Protein AF-A0A0D6LG79-F1 (afdb_monomer_lite)

InterPro domains:
  IPR011059 Metal-dependent hydrolase, composite domain superfamily [G3DSA:2.30.40.10] (24-73)
  IPR011059 Metal-dependent hydrolase, composite domain superfamily [SSF51338] (19-79)

Foldseek 3Di:
DAEDEPPDPCVVDDQAQFWEKEALEFEQDPNDTDHDMWIDHRNDTDDPVCCCPVVVDDGPYYYYHVNYYDDPDDDDDPPPDDPDDDDDDDDDDDDDDDDDDDDDPDPVVVVVVVVVVDDDDD

Organism: NCBI:txid53326

Radius of gyration: 26.5 Å; chains: 1; bounding box: 76×42×33 Å

Secondary structure (DSSP, 8-state):
-EEEETT-GGGGS--TT-EEEEEEEEEEETTEEEEEEEEEETTEEE-HHHIIIII----SEEEE-TTPEE-PPP---------------SS---------SS----HHHHHHHHHHS-----

pLDDT: mean 76.56, std 24.3, range [32.34, 98.06]

Sequence (122 aa):
MERVRFNAGQLQNDLTGKLIQFVNAKVLRDGKITWDHLWVRDGKIIDGAAVFYDEKREADIQIDCEGHILSPGFIDIQINGEFRGFRMGVEDSVWTFPLYPHRIQNINEEWRLYRRNFSATV

Structure (mmCIF, N/CA/C/O backbone):
data_AF-A0A0D6LG79-F1
#
_entry.id   AF-A0A0D6LG79-F1
#
loop_
_atom_site.group_PDB
_atom_site.id
_atom_site.type_symbol
_atom_site.label_atom_id
_atom_site.label_alt_id
_atom_site.label_comp_id
_atom_site.label_asym_id
_atom_site.label_entity_id
_atom_site.label_seq_id
_atom_site.pdbx_PDB_ins_code
_atom_site.Cartn_x
_atom_site.Cartn_y
_atom_site.Cartn_z
_atom_site.occupancy
_atom_site.B_iso_or_equiv
_atom_site.auth_seq_id
_atom_site.auth_comp_id
_atom_site.auth_asym_id
_atom_site.auth_atom_id
_atom_site.pdbx_PDB_model_num
ATOM 1 N N . MET A 1 1 ? -11.764 8.937 7.894 1.00 83.44 1 MET A N 1
ATOM 2 C CA . MET A 1 1 ? -10.673 8.745 6.925 1.00 83.44 1 MET A CA 1
ATOM 3 C C . MET A 1 1 ? -9.785 9.983 6.903 1.00 83.44 1 MET A C 1
ATOM 5 O O . MET A 1 1 ? -10.250 11.051 6.521 1.00 83.44 1 MET A O 1
ATOM 9 N N . GLU A 1 2 ? -8.535 9.862 7.341 1.00 94.00 2 GLU A N 1
ATOM 10 C CA . GLU A 1 2 ? -7.494 10.884 7.159 1.00 94.00 2 GLU A CA 1
ATOM 11 C C . GLU A 1 2 ? -6.777 10.636 5.824 1.00 94.00 2 GLU A C 1
ATOM 13 O O . GLU A 1 2 ? -6.470 9.488 5.515 1.00 94.00 2 GLU A O 1
ATOM 18 N N . ARG A 1 3 ? -6.502 11.673 5.020 1.00 96.38 3 ARG A N 1
ATOM 19 C CA . ARG A 1 3 ? -5.708 11.538 3.787 1.00 96.38 3 ARG A CA 1
ATOM 20 C C . ARG A 1 3 ? -4.392 12.290 3.916 1.00 96.38 3 ARG A C 1
ATOM 22 O O . ARG A 1 3 ? -4.392 13.484 4.200 1.00 96.38 3 ARG A O 1
ATOM 29 N N . VAL A 1 4 ? -3.286 11.599 3.664 1.00 97.50 4 VAL A N 1
ATOM 30 C CA . VAL A 1 4 ? -1.925 12.130 3.816 1.00 97.50 4 VAL A CA 1
ATOM 31 C C . VAL A 1 4 ? -1.060 11.789 2.607 1.00 97.50 4 VAL A C 1
ATOM 33 O O . VAL A 1 4 ? -1.354 10.856 1.861 1.00 97.50 4 VAL A O 1
ATOM 36 N N . ARG A 1 5 ? 0.026 12.541 2.403 1.00 97.62 5 ARG A N 1
ATOM 37 C CA . ARG A 1 5 ? 1.057 12.192 1.413 1.00 97.62 5 ARG A CA 1
ATOM 38 C C . ARG A 1 5 ? 1.917 11.032 1.910 1.00 97.62 5 ARG A C 1
ATOM 40 O O . ARG A 1 5 ? 2.092 10.864 3.114 1.00 97.62 5 ARG A O 1
ATOM 47 N N . PHE A 1 6 ? 2.522 10.287 0.986 1.00 94.56 6 PHE A N 1
ATOM 48 C CA . PHE A 1 6 ? 3.405 9.156 1.303 1.00 94.56 6 PHE A CA 1
ATOM 49 C C . PHE A 1 6 ? 4.608 9.497 2.201 1.00 94.56 6 PHE A C 1
ATOM 51 O O . PHE A 1 6 ? 5.144 8.613 2.859 1.00 94.56 6 PHE A O 1
ATOM 58 N N . ASN A 1 7 ? 5.040 10.760 2.235 1.00 94.50 7 ASN A N 1
ATOM 59 C CA . ASN A 1 7 ? 6.164 11.243 3.042 1.00 94.50 7 ASN A CA 1
ATOM 60 C C . ASN A 1 7 ? 5.728 12.055 4.276 1.00 94.50 7 ASN A C 1
ATOM 62 O O . ASN A 1 7 ? 6.538 12.777 4.859 1.00 94.50 7 ASN A O 1
ATOM 66 N N . ALA A 1 8 ? 4.453 11.976 4.662 1.00 95.31 8 ALA A N 1
ATOM 67 C CA . ALA A 1 8 ? 3.926 12.680 5.822 1.00 95.31 8 ALA A CA 1
ATOM 68 C C . ALA A 1 8 ? 4.502 12.117 7.135 1.00 95.31 8 ALA A C 1
ATOM 70 O O . ALA A 1 8 ? 4.554 10.903 7.333 1.00 95.31 8 ALA A O 1
ATOM 71 N N . GLY A 1 9 ? 4.889 12.998 8.065 1.00 93.44 9 GLY A N 1
ATOM 72 C CA . GLY A 1 9 ? 5.460 12.602 9.360 1.00 93.44 9 GLY A CA 1
ATOM 73 C C . GLY A 1 9 ? 4.498 11.794 10.239 1.00 93.44 9 GLY A C 1
ATOM 74 O O . GLY A 1 9 ? 4.937 10.977 11.040 1.00 93.44 9 GLY A O 1
ATOM 75 N N . GLN A 1 10 ? 3.186 11.948 10.035 1.00 89.50 10 GLN A N 1
ATOM 76 C CA . GLN A 1 10 ? 2.133 11.195 10.724 1.00 89.50 10 GLN A CA 1
ATOM 77 C C . GLN A 1 10 ? 2.256 9.677 10.536 1.00 89.50 10 GLN A C 1
ATOM 79 O O . GLN A 1 10 ? 1.814 8.919 11.395 1.00 89.50 10 GLN A O 1
ATOM 84 N N . LEU A 1 11 ? 2.881 9.230 9.442 1.00 89.88 11 LEU A N 1
ATOM 85 C CA . LEU A 1 11 ? 3.103 7.812 9.155 1.00 89.88 11 LEU A CA 1
ATOM 86 C C . LEU A 1 11 ? 4.186 7.175 10.043 1.00 89.88 11 LEU A C 1
ATOM 88 O O . LEU A 1 11 ? 4.353 5.962 10.004 1.00 89.88 11 LEU A O 1
ATOM 92 N N . GLN A 1 12 ? 4.908 7.970 10.842 1.00 91.38 12 GLN A N 1
ATOM 93 C CA . GLN A 1 12 ? 5.861 7.477 11.845 1.00 91.38 12 GLN A CA 1
ATOM 94 C C . GLN A 1 12 ? 5.208 7.164 13.202 1.00 91.38 12 GLN A C 1
ATOM 96 O O . GLN A 1 12 ? 5.870 6.619 14.083 1.00 91.38 12 GLN A O 1
ATOM 101 N N . ASN A 1 13 ? 3.932 7.518 13.389 1.00 92.50 13 ASN A N 1
ATOM 102 C CA . ASN A 1 13 ? 3.192 7.227 14.616 1.00 92.50 13 ASN A CA 1
ATOM 103 C C . ASN A 1 13 ? 2.827 5.735 14.713 1.00 92.50 13 ASN A C 1
ATOM 105 O O . ASN A 1 13 ? 2.968 4.984 13.752 1.00 92.50 13 ASN A O 1
ATOM 109 N N . ASP A 1 14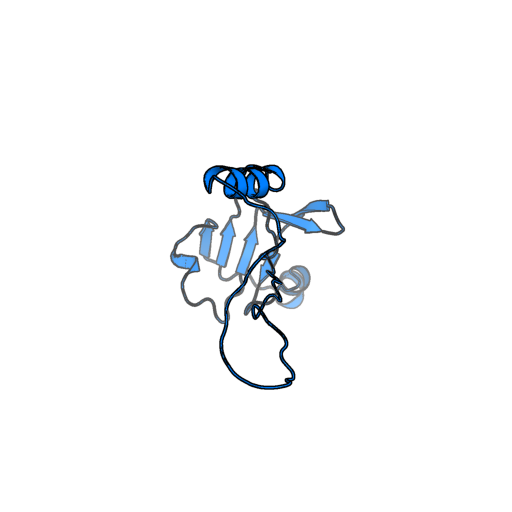 ? 2.308 5.305 15.866 1.00 93.81 14 ASP A N 1
ATOM 110 C CA . ASP A 1 14 ? 1.755 3.955 16.008 1.00 93.81 14 ASP A CA 1
ATOM 111 C C . ASP A 1 14 ? 0.508 3.775 15.122 1.00 93.81 14 ASP A C 1
ATOM 113 O O . ASP A 1 14 ? -0.488 4.492 15.256 1.00 93.81 14 ASP A O 1
ATOM 117 N N . LEU A 1 15 ? 0.583 2.809 14.204 1.00 93.75 15 LEU A N 1
ATOM 118 C CA . LEU A 1 15 ? -0.469 2.470 13.242 1.00 93.75 15 LEU A CA 1
ATOM 119 C C . LEU A 1 15 ? -1.178 1.150 13.586 1.00 93.75 15 LEU A C 1
ATOM 121 O O . LEU A 1 15 ? -1.931 0.623 12.764 1.00 93.75 15 LEU A O 1
ATOM 125 N N . THR A 1 16 ? -0.948 0.597 14.778 1.00 95.25 16 THR A N 1
ATOM 126 C CA . THR A 1 16 ? -1.570 -0.659 15.219 1.00 95.25 16 THR A CA 1
ATOM 127 C C . THR A 1 16 ? -3.100 -0.571 15.155 1.00 95.25 16 THR A C 1
ATOM 129 O O . THR A 1 16 ? -3.710 0.410 15.586 1.00 95.25 16 THR A O 1
ATOM 132 N N . GLY A 1 17 ? -3.743 -1.589 14.576 1.00 95.12 17 GLY A N 1
ATOM 133 C CA . GLY A 1 17 ? -5.194 -1.666 14.390 1.00 95.12 17 GLY A CA 1
ATOM 134 C C . GLY A 1 17 ? -5.759 -0.768 13.283 1.00 95.12 17 GLY A C 1
ATOM 135 O O . GLY A 1 17 ? -6.971 -0.798 13.038 1.00 95.12 17 GLY A O 1
ATOM 136 N N . LYS A 1 18 ? -4.922 0.026 12.599 1.00 96.31 18 LYS A N 1
ATOM 137 C CA . LYS A 1 18 ? -5.363 0.906 11.512 1.00 96.31 18 LYS A CA 1
ATOM 138 C C . LYS A 1 18 ? -5.491 0.147 10.196 1.00 96.31 18 LYS A C 1
ATOM 140 O O . LYS A 1 18 ? -4.614 -0.617 9.795 1.00 96.31 18 LYS A O 1
ATOM 145 N N . LEU A 1 19 ? -6.590 0.405 9.498 1.00 97.75 19 LEU A N 1
ATOM 146 C CA . LEU A 1 19 ? -6.793 0.045 8.105 1.00 97.75 19 LEU A CA 1
ATOM 147 C C . LEU A 1 19 ? -6.239 1.161 7.219 1.00 97.75 19 LEU A C 1
ATOM 149 O O . LEU A 1 19 ? -6.762 2.277 7.209 1.00 97.75 19 LEU A O 1
ATOM 153 N N . ILE A 1 20 ? -5.193 0.840 6.470 1.00 97.69 20 ILE A N 1
ATOM 154 C CA . ILE A 1 20 ? -4.461 1.782 5.630 1.00 97.69 20 ILE A CA 1
ATOM 155 C C . ILE A 1 20 ? -4.713 1.435 4.168 1.00 97.69 20 ILE A C 1
ATOM 157 O O . ILE A 1 20 ? -4.616 0.272 3.773 1.00 97.69 20 ILE A O 1
ATOM 161 N N . GLN A 1 21 ? -4.997 2.449 3.358 1.00 97.88 21 GLN A N 1
ATOM 162 C CA . GLN A 1 21 ? -5.147 2.312 1.915 1.00 97.88 21 GLN A CA 1
ATOM 163 C C . GLN A 1 21 ? -4.127 3.188 1.192 1.00 97.88 21 GLN A C 1
ATOM 165 O O . GLN A 1 21 ? -4.121 4.405 1.349 1.00 97.88 21 GLN A O 1
ATOM 170 N N . PHE A 1 22 ? -3.306 2.581 0.347 1.00 97.94 22 PHE A N 1
ATOM 171 C CA . PHE A 1 22 ? -2.431 3.289 -0.578 1.00 97.94 22 PHE A CA 1
ATOM 172 C C . PHE A 1 22 ? -3.179 3.536 -1.888 1.00 97.94 22 PHE A C 1
ATOM 174 O O . PHE A 1 22 ? -3.671 2.592 -2.512 1.00 97.94 22 PHE A O 1
ATOM 181 N N . VAL A 1 23 ? -3.268 4.799 -2.303 1.00 97.88 23 VAL A N 1
ATOM 182 C CA . VAL A 1 23 ? -3.980 5.231 -3.514 1.00 97.88 23 VAL A CA 1
ATOM 183 C C . VAL A 1 23 ? -3.061 5.983 -4.462 1.00 97.88 23 VAL A C 1
ATOM 185 O O . VAL A 1 23 ? -1.983 6.427 -4.075 1.00 97.88 23 VAL A O 1
ATOM 188 N N . ASN A 1 24 ? -3.490 6.124 -5.720 1.00 97.75 24 ASN A N 1
ATOM 189 C CA . ASN A 1 24 ? -2.677 6.706 -6.792 1.00 97.75 24 ASN A CA 1
ATOM 190 C C . ASN A 1 24 ? -1.296 6.039 -6.895 1.00 97.75 24 ASN A C 1
ATOM 192 O O . ASN A 1 24 ? -0.288 6.707 -7.108 1.00 97.75 24 ASN A O 1
ATOM 196 N N . ALA A 1 25 ? -1.244 4.722 -6.713 1.00 97.12 25 ALA A N 1
ATOM 197 C CA . ALA A 1 25 ? -0.017 3.949 -6.756 1.00 97.12 25 ALA A CA 1
ATOM 198 C C . ALA A 1 25 ? 0.067 3.126 -8.042 1.00 97.12 25 ALA A C 1
ATOM 200 O O . ALA A 1 25 ? -0.942 2.765 -8.655 1.00 97.12 25 ALA A O 1
ATOM 201 N N . LYS A 1 26 ? 1.297 2.788 -8.419 1.00 97.56 26 LYS A N 1
ATOM 202 C CA . LYS A 1 26 ? 1.583 1.745 -9.399 1.00 97.56 26 LYS A CA 1
ATOM 203 C C . LYS A 1 26 ? 2.139 0.527 -8.667 1.00 97.56 26 LYS A C 1
ATOM 205 O O . LYS A 1 26 ? 3.099 0.656 -7.914 1.00 97.56 26 LYS A O 1
ATOM 210 N N . VAL A 1 27 ? 1.556 -0.645 -8.877 1.00 95.62 27 VAL A N 1
ATOM 211 C CA . VAL A 1 27 ? 1.916 -1.886 -8.174 1.00 95.62 27 VAL A CA 1
ATOM 212 C C . VAL A 1 27 ? 2.352 -2.936 -9.191 1.00 95.62 27 VAL A C 1
ATOM 214 O O . VAL A 1 27 ? 1.859 -2.958 -10.318 1.00 95.62 27 VAL A O 1
ATOM 217 N N . LEU A 1 28 ? 3.294 -3.798 -8.807 1.00 93.69 28 LEU A N 1
ATOM 218 C CA . LEU A 1 28 ? 3.681 -4.955 -9.609 1.00 93.69 28 LEU A CA 1
ATOM 219 C C . LEU A 1 28 ? 2.654 -6.085 -9.425 1.00 93.69 28 LEU A C 1
ATOM 221 O O . LEU A 1 28 ? 2.554 -6.668 -8.346 1.00 93.69 28 LEU A O 1
ATOM 225 N N . ARG A 1 29 ? 1.914 -6.409 -10.485 1.00 90.44 29 ARG A N 1
ATOM 226 C CA . ARG A 1 29 ? 0.941 -7.508 -10.552 1.00 90.44 29 ARG A CA 1
ATOM 227 C C . ARG A 1 29 ? 1.251 -8.361 -11.772 1.00 90.44 29 ARG A C 1
ATOM 229 O O . ARG A 1 29 ? 1.421 -7.819 -12.860 1.00 90.44 29 ARG A O 1
ATOM 236 N N . ASP A 1 30 ? 1.375 -9.674 -11.594 1.00 92.88 30 ASP A N 1
ATOM 237 C CA . ASP A 1 30 ? 1.592 -10.629 -12.694 1.00 92.88 30 ASP A CA 1
ATOM 238 C C . ASP A 1 30 ? 2.720 -10.214 -13.663 1.00 92.88 30 ASP A C 1
ATOM 240 O O . ASP A 1 30 ? 2.605 -10.298 -14.887 1.00 92.88 30 ASP A O 1
ATOM 244 N N . GLY A 1 31 ? 3.819 -9.696 -13.102 1.00 94.38 31 GLY A N 1
ATOM 245 C CA . GLY A 1 31 ? 4.987 -9.240 -13.862 1.00 94.38 31 GLY A CA 1
ATOM 246 C C . GLY A 1 31 ? 4.818 -7.899 -14.588 1.00 94.38 31 GLY A C 1
ATOM 247 O O . GLY A 1 31 ? 5.678 -7.537 -15.389 1.00 94.38 31 GLY A O 1
ATOM 248 N N . LYS A 1 32 ? 3.744 -7.145 -14.330 1.00 96.50 32 LYS A N 1
ATOM 249 C CA . LYS A 1 32 ? 3.468 -5.843 -14.953 1.00 96.50 32 LYS A CA 1
ATOM 250 C C . LYS A 1 32 ? 3.214 -4.764 -13.911 1.00 96.50 32 LYS A C 1
ATOM 252 O O . LYS A 1 32 ? 2.638 -5.014 -12.860 1.00 96.50 32 LYS A O 1
ATOM 257 N N . ILE A 1 33 ? 3.633 -3.544 -14.228 1.00 97.06 33 ILE A N 1
ATOM 258 C CA . ILE A 1 33 ? 3.335 -2.365 -13.415 1.00 97.06 33 ILE A CA 1
ATOM 259 C C . ILE A 1 33 ? 1.960 -1.844 -13.831 1.00 97.06 33 ILE A C 1
ATOM 261 O O . ILE A 1 33 ? 1.776 -1.426 -14.975 1.00 97.06 33 ILE A O 1
ATOM 265 N N . THR A 1 34 ? 1.006 -1.856 -12.907 1.00 96.88 34 THR A N 1
ATOM 266 C CA . THR A 1 34 ? -0.378 -1.429 -13.146 1.00 96.88 34 THR A CA 1
ATOM 267 C C . THR A 1 34 ? -0.807 -0.387 -12.125 1.00 96.88 34 THR A C 1
ATOM 269 O O . THR A 1 34 ? -0.341 -0.399 -10.988 1.00 96.88 34 THR A O 1
ATOM 272 N N . TRP A 1 35 ? -1.706 0.516 -12.516 1.00 97.56 35 TRP A N 1
ATOM 273 C CA . TRP A 1 35 ? -2.395 1.377 -11.555 1.00 97.56 35 TRP A CA 1
ATOM 274 C C . TRP A 1 35 ? -3.283 0.515 -10.667 1.00 97.56 35 TRP A C 1
ATOM 276 O O . TRP A 1 35 ? -4.125 -0.218 -11.180 1.00 97.56 35 TRP A O 1
ATOM 286 N N . ASP A 1 36 ? -3.061 0.577 -9.359 1.00 95.00 36 ASP A N 1
ATOM 287 C CA . ASP A 1 36 ? -3.805 -0.220 -8.388 1.00 95.00 36 ASP A CA 1
ATOM 288 C C . ASP A 1 36 ? -3.793 0.468 -7.014 1.00 95.00 36 ASP A C 1
ATOM 290 O O . ASP A 1 36 ? -3.071 1.444 -6.771 1.00 95.00 36 ASP A O 1
ATOM 294 N N . HIS A 1 37 ? -4.622 -0.033 -6.109 1.00 94.69 37 HIS A N 1
ATOM 295 C CA . HIS A 1 37 ? -4.634 0.341 -4.704 1.00 94.69 37 HIS A CA 1
ATOM 296 C C . HIS A 1 37 ? -4.186 -0.843 -3.859 1.00 94.69 37 HIS A C 1
ATOM 298 O O . HIS A 1 37 ? -4.412 -2.002 -4.200 1.00 94.69 37 HIS A O 1
ATOM 304 N N . LEU A 1 38 ? -3.550 -0.550 -2.731 1.00 96.12 38 LEU A N 1
ATOM 305 C CA . LEU A 1 38 ? -3.060 -1.583 -1.830 1.00 96.12 38 LEU A CA 1
ATOM 306 C C . LEU A 1 38 ? -3.591 -1.330 -0.427 1.00 96.12 38 LEU A C 1
ATOM 308 O O . LEU A 1 38 ? -3.549 -0.206 0.068 1.00 96.12 38 LEU A O 1
ATOM 312 N N . TRP A 1 39 ? -4.112 -2.378 0.199 1.00 97.19 39 TRP A N 1
ATOM 313 C CA . TRP A 1 39 ? -4.711 -2.311 1.524 1.00 97.19 39 TRP A CA 1
ATOM 314 C C . TRP A 1 39 ? -3.823 -3.034 2.523 1.00 97.19 39 TRP A C 1
ATOM 316 O O . TRP A 1 39 ? -3.370 -4.149 2.262 1.00 97.19 39 TRP A O 1
ATOM 326 N N . VAL A 1 40 ? -3.574 -2.396 3.664 1.00 96.94 40 VAL A N 1
ATOM 327 C CA . VAL A 1 40 ? -2.752 -2.941 4.746 1.00 96.94 40 VAL A CA 1
ATOM 328 C C . VAL A 1 40 ? -3.495 -2.823 6.066 1.00 96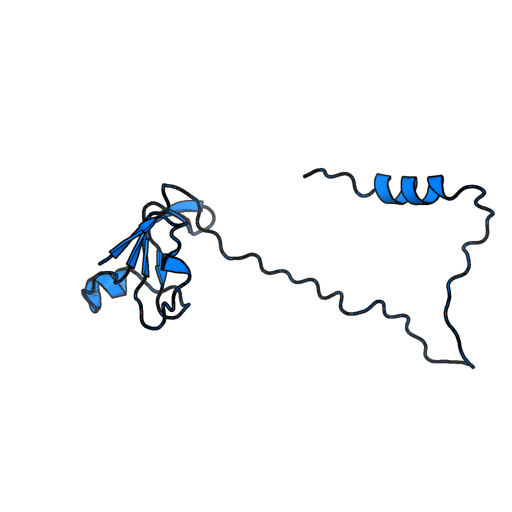.94 40 VAL A C 1
ATOM 330 O O . VAL A 1 40 ? -4.118 -1.802 6.356 1.00 96.94 40 VAL A O 1
ATOM 333 N N . ARG A 1 41 ? -3.400 -3.868 6.882 1.00 96.00 41 ARG A N 1
ATOM 334 C CA . ARG A 1 41 ? -3.847 -3.872 8.275 1.00 96.00 41 ARG A CA 1
ATOM 335 C C . ARG A 1 41 ? -2.865 -4.697 9.094 1.00 96.00 41 ARG A C 1
ATOM 337 O O . ARG A 1 41 ? -2.510 -5.799 8.682 1.00 96.00 41 ARG A O 1
ATOM 344 N N . ASP A 1 42 ? -2.397 -4.149 10.213 1.00 94.69 42 ASP A N 1
ATOM 345 C CA . ASP A 1 42 ? -1.477 -4.825 11.145 1.00 94.69 42 ASP A CA 1
ATOM 346 C C . ASP A 1 42 ? -0.251 -5.456 10.455 1.00 94.69 42 ASP A C 1
ATOM 348 O O . ASP A 1 42 ? 0.100 -6.617 10.673 1.00 94.69 42 ASP A O 1
ATOM 352 N N . GLY A 1 43 ? 0.373 -4.695 9.548 1.00 92.38 43 GLY A N 1
ATOM 353 C CA . GLY A 1 43 ? 1.560 -5.123 8.800 1.00 92.38 43 GLY A CA 1
ATOM 354 C C . GLY A 1 43 ? 1.304 -6.169 7.709 1.00 92.38 43 GLY A C 1
ATOM 355 O O . GLY A 1 43 ? 2.253 -6.626 7.075 1.00 92.38 43 GLY A O 1
ATOM 356 N N . LYS A 1 44 ? 0.046 -6.548 7.456 1.00 95.62 44 LYS A N 1
ATOM 357 C CA . LYS A 1 44 ? -0.333 -7.512 6.416 1.00 95.62 44 LYS A CA 1
ATOM 358 C C . LYS A 1 44 ? -1.034 -6.817 5.263 1.00 95.62 44 LYS A C 1
ATOM 360 O O . LYS A 1 44 ? -1.934 -6.009 5.478 1.00 95.62 44 LYS A O 1
ATOM 365 N N . ILE A 1 45 ? -0.652 -7.180 4.043 1.00 95.62 45 ILE A N 1
ATOM 366 C CA . ILE A 1 45 ? -1.405 -6.822 2.840 1.00 95.62 45 ILE A CA 1
ATOM 367 C C . ILE A 1 45 ? -2.687 -7.659 2.838 1.00 95.62 45 ILE A C 1
ATOM 369 O O . ILE A 1 45 ? -2.621 -8.880 2.988 1.00 95.62 45 ILE A O 1
ATOM 373 N N . ILE A 1 46 ? -3.837 -7.008 2.692 1.00 96.50 46 ILE A N 1
ATOM 374 C CA . ILE A 1 46 ? -5.155 -7.653 2.689 1.00 96.50 46 ILE A CA 1
ATOM 375 C C . ILE A 1 46 ? -5.882 -7.409 1.365 1.00 96.50 46 ILE A C 1
ATOM 377 O O . ILE A 1 46 ? -5.518 -6.518 0.594 1.00 96.50 46 ILE A O 1
ATOM 381 N N . ASP A 1 47 ? -6.916 -8.206 1.102 1.00 95.12 47 ASP A N 1
ATOM 382 C CA . ASP A 1 47 ? -7.755 -8.040 -0.081 1.00 95.12 47 ASP A CA 1
ATOM 383 C C . ASP A 1 47 ? -8.679 -6.821 0.065 1.00 95.12 47 ASP A C 1
ATOM 385 O O . ASP A 1 47 ? -9.537 -6.764 0.947 1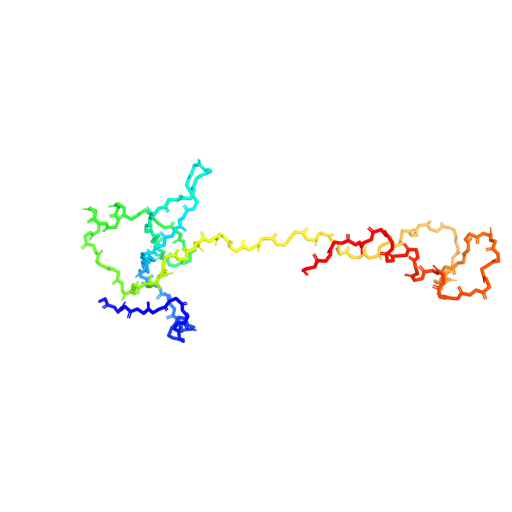.00 95.12 47 ASP A O 1
ATOM 389 N N . GLY A 1 48 ? -8.514 -5.847 -0.830 1.00 93.31 48 GLY A N 1
ATOM 390 C CA . GLY A 1 48 ? -9.357 -4.657 -0.878 1.00 93.31 48 GLY A CA 1
ATOM 391 C C . GLY A 1 48 ? -10.807 -4.947 -1.265 1.00 93.31 48 GLY A C 1
ATOM 392 O O . GLY A 1 48 ? -11.699 -4.217 -0.835 1.00 93.31 48 GLY A O 1
ATOM 393 N N . ALA A 1 49 ? -11.062 -6.007 -2.040 1.00 93.25 49 ALA A N 1
ATOM 394 C CA . ALA A 1 49 ? -12.421 -6.401 -2.394 1.00 93.25 49 ALA A CA 1
ATOM 395 C C . ALA A 1 49 ? -1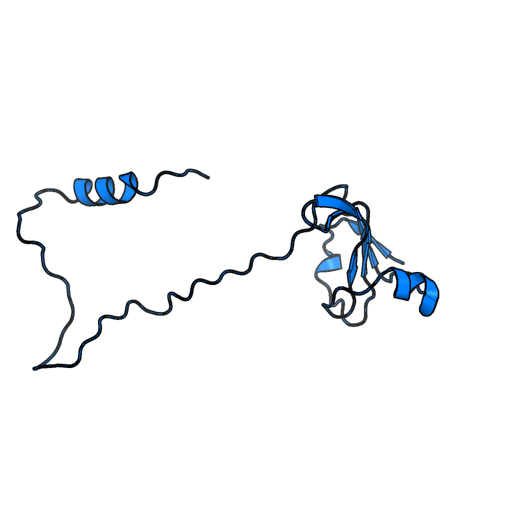3.186 -6.870 -1.150 1.00 93.25 49 ALA A C 1
ATOM 397 O O . ALA A 1 49 ? -14.293 -6.393 -0.912 1.00 93.25 49 ALA A O 1
ATOM 398 N N . ALA A 1 50 ? -12.573 -7.708 -0.310 1.00 94.19 50 ALA A N 1
ATOM 399 C CA . ALA A 1 50 ? -13.163 -8.135 0.960 1.00 94.19 50 ALA A CA 1
ATOM 400 C C . ALA A 1 50 ? -13.445 -6.942 1.895 1.00 94.19 50 ALA A C 1
ATOM 402 O O . ALA A 1 50 ? -14.523 -6.839 2.480 1.00 94.19 50 ALA A O 1
ATOM 403 N N . VAL A 1 51 ? -12.524 -5.974 1.978 1.00 94.44 51 VAL A N 1
ATOM 404 C CA . VAL A 1 51 ? -12.743 -4.742 2.762 1.00 94.44 51 VAL A CA 1
ATOM 405 C C . VAL A 1 51 ? -13.968 -3.964 2.265 1.00 94.44 51 VAL A C 1
ATOM 407 O O . VAL A 1 51 ? -14.770 -3.481 3.066 1.00 94.44 51 VAL A O 1
ATOM 410 N N . PHE A 1 52 ? -14.128 -3.841 0.948 1.00 92.62 52 PHE A N 1
ATOM 411 C CA . PHE A 1 52 ? -15.213 -3.063 0.361 1.00 92.62 52 PHE A CA 1
ATOM 412 C C . PHE A 1 52 ? -16.566 -3.788 0.405 1.00 92.62 52 PHE A C 1
ATOM 414 O O . PHE A 1 52 ? -17.566 -3.198 0.813 1.00 92.62 52 PHE A O 1
ATOM 421 N N . TYR A 1 53 ? -16.615 -5.053 -0.015 1.00 93.56 53 TYR A N 1
ATOM 422 C CA . TYR A 1 53 ? -17.866 -5.796 -0.176 1.00 93.56 53 TYR A CA 1
ATOM 423 C C . TYR A 1 53 ? -18.338 -6.462 1.117 1.00 93.56 53 TYR A C 1
ATOM 425 O O . TYR A 1 53 ? -19.533 -6.393 1.425 1.00 93.56 53 TYR A O 1
ATOM 433 N N . ASP A 1 54 ? -17.417 -7.056 1.878 1.00 95.69 54 ASP A N 1
ATOM 434 C CA . ASP A 1 54 ? -17.758 -7.840 3.066 1.00 95.69 54 ASP A CA 1
ATOM 435 C C . ASP A 1 54 ? -17.783 -6.946 4.308 1.00 95.69 54 ASP A C 1
ATOM 437 O O . ASP A 1 54 ? -18.801 -6.865 4.997 1.00 95.69 54 ASP A O 1
ATOM 441 N N . GLU A 1 55 ? -16.686 -6.228 4.573 1.00 94.94 55 GLU A N 1
ATOM 442 C CA . GLU A 1 55 ? -16.580 -5.368 5.759 1.00 94.94 55 GLU A CA 1
ATOM 443 C C . GLU A 1 55 ? -17.326 -4.035 5.600 1.00 94.94 55 GLU A C 1
ATOM 445 O O . GLU A 1 55 ? -17.737 -3.444 6.600 1.00 94.94 55 GLU A O 1
ATOM 450 N N . LYS A 1 56 ? -17.495 -3.549 4.359 1.00 94.44 56 LYS A N 1
ATOM 451 C CA . LYS A 1 56 ? -18.093 -2.239 4.030 1.00 94.44 56 LYS A CA 1
ATOM 452 C C . LYS A 1 56 ? -17.469 -1.097 4.832 1.00 94.44 56 LYS A C 1
ATOM 454 O O . LYS A 1 56 ? -18.159 -0.210 5.337 1.00 94.44 56 LYS A O 1
ATOM 459 N N . ARG A 1 57 ? -16.145 -1.148 4.972 1.00 92.75 57 ARG A N 1
ATOM 460 C CA . ARG A 1 57 ? -15.369 -0.253 5.828 1.00 92.75 57 ARG A CA 1
ATOM 461 C C . ARG A 1 57 ? -14.491 0.675 4.994 1.00 92.75 57 ARG A C 1
ATOM 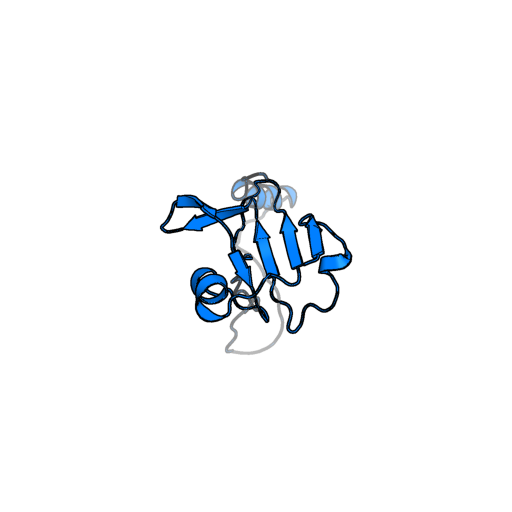463 O O . ARG A 1 57 ? -13.827 0.250 4.054 1.00 92.75 57 ARG A O 1
ATOM 470 N N . GLU A 1 58 ? -14.439 1.941 5.392 1.00 94.38 58 GLU A N 1
ATOM 471 C CA . GLU A 1 58 ? -13.484 2.909 4.853 1.00 94.38 58 GLU A CA 1
ATOM 472 C C . GLU A 1 58 ? -12.121 2.806 5.545 1.00 94.38 58 GLU A C 1
ATOM 474 O O . GLU A 1 58 ? -12.019 2.418 6.712 1.00 94.38 58 GLU A O 1
ATOM 479 N N . ALA A 1 59 ? -11.064 3.203 4.838 1.00 96.88 59 ALA A N 1
ATOM 480 C CA . ALA A 1 59 ? -9.738 3.299 5.426 1.00 96.88 59 ALA A CA 1
ATOM 481 C C . ALA A 1 59 ? -9.709 4.320 6.575 1.00 96.88 59 ALA A C 1
ATOM 483 O O . ALA A 1 59 ? -10.276 5.415 6.487 1.00 96.88 59 ALA A O 1
ATOM 484 N N . ASP A 1 60 ? -8.982 3.991 7.641 1.00 96.88 60 ASP A N 1
ATOM 485 C CA . ASP A 1 60 ? -8.687 4.965 8.689 1.00 96.88 60 ASP A CA 1
ATOM 486 C C . ASP A 1 60 ? -7.738 6.033 8.133 1.00 96.88 60 ASP A C 1
ATOM 488 O O . ASP A 1 60 ? -7.946 7.225 8.367 1.00 96.88 60 ASP A O 1
ATOM 492 N N . ILE A 1 61 ? -6.746 5.591 7.346 1.00 97.31 61 ILE A N 1
ATOM 493 C CA . ILE A 1 61 ? -5.723 6.427 6.715 1.00 97.31 61 ILE A CA 1
ATOM 494 C C . ILE A 1 61 ? -5.618 6.073 5.231 1.00 97.31 61 ILE A C 1
ATOM 496 O O . ILE A 1 61 ? -5.410 4.916 4.864 1.00 97.31 61 ILE A O 1
ATOM 500 N N . GLN A 1 62 ? -5.710 7.085 4.377 1.00 97.88 62 GLN A N 1
ATOM 501 C CA . GLN A 1 62 ? -5.466 6.982 2.950 1.00 97.88 62 GLN A CA 1
ATOM 502 C C . GLN A 1 62 ? -4.154 7.693 2.605 1.00 97.88 62 GLN A C 1
ATOM 504 O O . GLN A 1 62 ? -3.992 8.888 2.850 1.00 97.88 62 GLN A O 1
ATOM 509 N N . ILE A 1 63 ? -3.214 6.954 2.032 1.00 98.06 63 ILE A N 1
ATOM 510 C CA . ILE A 1 63 ? -1.890 7.445 1.666 1.00 98.06 63 ILE A CA 1
ATOM 511 C C . ILE A 1 63 ? -1.874 7.702 0.163 1.00 98.06 63 ILE A C 1
ATOM 513 O O . ILE A 1 63 ? -2.020 6.773 -0.630 1.00 98.06 63 ILE A O 1
ATOM 517 N N . ASP A 1 64 ? -1.695 8.959 -0.229 1.00 98.00 64 ASP A N 1
ATOM 518 C CA . ASP A 1 64 ? -1.527 9.344 -1.627 1.00 98.00 64 ASP A CA 1
ATOM 519 C C . ASP A 1 64 ? -0.082 9.105 -2.076 1.00 98.00 64 ASP A C 1
ATOM 521 O O . ASP A 1 64 ? 0.853 9.748 -1.584 1.00 98.00 64 ASP A O 1
ATOM 525 N N . CYS A 1 65 ? 0.094 8.164 -3.002 1.00 97.75 65 CYS A N 1
ATOM 526 C CA . CYS A 1 65 ? 1.388 7.806 -3.571 1.00 97.75 65 CYS A CA 1
ATOM 527 C C . CYS A 1 65 ? 1.787 8.676 -4.769 1.00 97.75 65 CYS A C 1
ATOM 529 O O . CYS A 1 65 ? 2.876 8.478 -5.297 1.00 97.75 65 CYS A O 1
ATOM 531 N N . GLU A 1 66 ? 0.952 9.619 -5.223 1.00 97.62 66 GLU A N 1
ATOM 532 C CA . GLU A 1 66 ? 1.296 10.597 -6.273 1.00 97.62 66 GLU A CA 1
ATOM 533 C C . GLU A 1 66 ? 1.821 9.971 -7.590 1.00 97.62 66 GLU A C 1
ATOM 535 O O . GLU A 1 66 ? 2.603 10.568 -8.326 1.00 97.62 66 GLU A O 1
ATOM 540 N N . GLY A 1 67 ? 1.405 8.744 -7.909 1.00 97.06 67 GLY A N 1
ATOM 541 C CA . GLY A 1 67 ? 1.809 8.013 -9.114 1.00 97.06 67 GLY A CA 1
ATOM 542 C C . GLY A 1 67 ? 3.131 7.248 -9.016 1.00 97.06 67 GLY A C 1
ATOM 543 O O . GLY A 1 67 ? 3.590 6.712 -10.037 1.00 97.06 67 GLY A O 1
ATOM 544 N N . HIS A 1 68 ? 3.732 7.178 -7.824 1.00 97.56 68 HIS A N 1
ATOM 545 C CA . HIS A 1 68 ? 4.937 6.392 -7.559 1.00 97.56 68 HIS A CA 1
ATOM 546 C C . HIS A 1 68 ? 4.667 4.881 -7.601 1.00 97.56 68 HIS A C 1
ATOM 548 O O . HIS A 1 68 ? 3.530 4.412 -7.490 1.00 97.56 68 HIS A O 1
ATOM 554 N N . ILE A 1 69 ? 5.745 4.115 -7.773 1.00 97.38 69 ILE A N 1
ATOM 555 C CA . ILE A 1 69 ? 5.714 2.653 -7.728 1.00 97.38 69 ILE A CA 1
ATOM 556 C C . ILE A 1 69 ? 5.839 2.202 -6.272 1.00 97.38 69 ILE A C 1
ATOM 558 O O . ILE A 1 69 ? 6.772 2.603 -5.580 1.00 97.38 69 ILE A O 1
ATOM 562 N N . LEU A 1 70 ? 4.928 1.338 -5.831 1.00 95.69 70 LEU A N 1
ATOM 563 C CA . LEU A 1 70 ? 5.072 0.597 -4.584 1.00 95.69 70 LEU A CA 1
ATOM 564 C C . LEU A 1 70 ? 5.853 -0.684 -4.861 1.00 95.69 70 LEU A C 1
ATOM 566 O O . LEU A 1 70 ? 5.410 -1.540 -5.631 1.00 95.69 70 LEU A O 1
ATOM 570 N N . SER A 1 71 ? 7.009 -0.816 -4.219 1.00 93.88 71 SER A N 1
ATOM 571 C CA . SER A 1 71 ? 7.797 -2.043 -4.228 1.00 93.88 71 SER A CA 1
ATOM 572 C C . SER A 1 71 ? 7.806 -2.676 -2.839 1.00 93.88 71 SER A C 1
ATOM 574 O O . SER A 1 71 ? 7.741 -1.963 -1.834 1.00 93.88 71 SER A O 1
ATOM 576 N N . PRO A 1 72 ? 7.951 -4.007 -2.752 1.00 91.00 72 PRO A N 1
ATOM 577 C CA . PRO A 1 72 ? 8.394 -4.636 -1.519 1.00 91.00 72 PRO A CA 1
ATOM 578 C C . PRO A 1 72 ? 9.691 -3.985 -1.026 1.00 91.00 72 PRO A C 1
ATOM 580 O O . PRO A 1 72 ? 10.513 -3.530 -1.830 1.00 91.00 72 PRO A O 1
ATOM 583 N N . GLY A 1 73 ? 9.877 -3.958 0.294 1.00 88.38 73 GLY A N 1
ATOM 584 C CA . GLY A 1 73 ? 11.179 -3.635 0.869 1.00 88.38 73 GLY A CA 1
ATOM 585 C C . GLY A 1 73 ? 12.234 -4.616 0.359 1.00 88.38 73 GLY A C 1
ATOM 586 O O . GLY A 1 73 ? 11.933 -5.785 0.101 1.00 88.38 73 GLY A O 1
ATOM 587 N N . PHE A 1 74 ? 13.467 -4.145 0.192 1.00 88.06 74 PHE A N 1
ATOM 588 C CA . PHE A 1 74 ? 14.559 -5.031 -0.186 1.00 88.06 74 PHE A CA 1
ATOM 589 C C . PHE A 1 74 ? 14.829 -6.038 0.930 1.00 88.06 74 PHE A C 1
ATOM 591 O O . PHE A 1 74 ? 14.887 -5.681 2.106 1.00 88.06 74 PHE A O 1
ATOM 598 N N . ILE A 1 75 ? 14.995 -7.299 0.542 1.00 87.06 75 ILE A N 1
ATOM 599 C CA . ILE A 1 75 ? 15.469 -8.349 1.435 1.00 87.06 75 ILE A CA 1
ATOM 600 C C . ILE A 1 75 ? 16.960 -8.483 1.161 1.00 87.06 75 ILE A C 1
ATOM 602 O O . ILE A 1 75 ? 17.358 -8.985 0.109 1.00 87.06 75 ILE A O 1
ATOM 606 N N . ASP A 1 76 ? 17.774 -8.000 2.091 1.00 85.81 76 ASP A N 1
ATOM 607 C CA . ASP A 1 76 ? 19.207 -8.258 2.059 1.00 85.81 76 ASP A CA 1
ATOM 608 C C . ASP A 1 76 ? 19.468 -9.650 2.647 1.00 85.81 76 ASP A C 1
ATOM 610 O O . ASP A 1 76 ? 19.079 -9.949 3.777 1.00 85.81 76 ASP A O 1
ATOM 614 N N . ILE A 1 77 ? 20.075 -10.521 1.843 1.00 81.62 77 ILE A N 1
ATOM 615 C CA . ILE A 1 77 ? 20.372 -11.914 2.185 1.00 81.62 77 ILE A CA 1
ATOM 616 C C . ILE A 1 77 ? 21.872 -12.151 2.349 1.00 81.62 77 ILE A C 1
ATOM 618 O O . ILE A 1 77 ? 22.318 -13.272 2.127 1.00 81.62 77 ILE A O 1
ATOM 622 N N . GLN A 1 78 ? 22.696 -11.145 2.661 1.00 77.62 78 GLN A N 1
ATOM 623 C CA . GLN A 1 78 ? 24.115 -11.404 2.916 1.00 77.62 78 GLN A CA 1
ATOM 624 C C . GLN A 1 78 ? 24.302 -12.391 4.089 1.00 77.62 78 GLN A C 1
ATOM 626 O O . GLN A 1 78 ? 24.370 -12.012 5.252 1.00 77.62 78 GLN A O 1
ATOM 631 N N . ILE A 1 79 ? 24.466 -13.681 3.764 1.00 61.19 79 ILE A N 1
ATOM 632 C CA . ILE A 1 79 ? 24.823 -14.780 4.684 1.00 61.19 79 ILE A CA 1
ATOM 633 C C . ILE A 1 79 ? 26.335 -14.748 4.999 1.00 61.19 79 ILE A C 1
ATOM 635 O O . ILE A 1 79 ? 26.904 -15.708 5.504 1.00 61.19 79 ILE A O 1
ATOM 639 N N . ASN A 1 80 ? 27.041 -13.646 4.734 1.00 62.97 80 ASN A N 1
ATOM 640 C CA . ASN A 1 80 ? 28.464 -13.540 5.059 1.00 62.97 80 ASN A CA 1
ATOM 641 C C . ASN A 1 80 ? 28.648 -13.101 6.515 1.00 62.97 80 ASN A C 1
ATOM 643 O O . ASN A 1 80 ? 29.227 -12.060 6.817 1.00 62.97 80 ASN A O 1
ATOM 647 N N . GLY A 1 81 ? 28.150 -13.936 7.425 1.00 59.00 81 GLY A N 1
ATOM 648 C CA . GLY A 1 81 ? 28.626 -13.982 8.793 1.00 59.00 81 GLY A CA 1
ATOM 649 C C . GLY A 1 81 ? 29.958 -14.722 8.815 1.00 59.00 81 GLY A C 1
ATOM 650 O O . GLY A 1 81 ? 29.985 -15.942 8.694 1.00 59.00 81 GLY A O 1
ATOM 651 N N . GLU A 1 82 ? 31.033 -13.966 9.030 1.00 45.31 82 GLU A N 1
ATOM 652 C CA . GLU A 1 82 ? 32.364 -14.445 9.412 1.00 45.31 82 GLU A CA 1
ATOM 653 C C . GLU A 1 82 ? 33.324 -14.764 8.250 1.00 45.31 82 GLU A C 1
ATOM 655 O O . GLU A 1 82 ? 33.223 -15.745 7.516 1.00 45.31 82 GLU A O 1
ATOM 660 N N . PHE A 1 83 ? 34.353 -13.924 8.164 1.00 60.44 83 PHE A N 1
ATOM 661 C CA . PHE A 1 83 ? 35.707 -14.334 7.822 1.00 60.44 83 PHE A CA 1
ATOM 662 C C . PHE A 1 83 ? 36.057 -15.611 8.609 1.00 60.44 83 PHE A C 1
ATOM 664 O O . PHE A 1 83 ? 36.511 -15.532 9.746 1.00 60.44 83 PHE A O 1
ATOM 671 N N . ARG A 1 84 ? 35.809 -16.800 8.048 1.00 53.44 84 ARG A N 1
ATOM 672 C CA . ARG A 1 84 ? 36.208 -18.067 8.675 1.00 53.44 84 ARG A CA 1
ATOM 673 C C . ARG A 1 84 ? 37.452 -18.614 8.001 1.00 53.44 84 ARG A C 1
ATOM 675 O O . ARG A 1 84 ? 37.383 -19.343 7.016 1.00 53.44 84 ARG A O 1
ATOM 682 N N . GLY A 1 85 ? 38.598 -18.298 8.600 1.00 53.75 85 GLY A N 1
ATOM 683 C CA . GLY A 1 85 ? 39.718 -19.228 8.603 1.00 53.75 85 GLY A CA 1
ATOM 684 C C . GLY A 1 85 ? 39.292 -20.503 9.336 1.00 53.75 85 GLY A C 1
ATOM 685 O O . GLY A 1 85 ? 38.968 -20.461 10.519 1.00 53.75 85 GLY A O 1
ATOM 686 N N . PHE A 1 86 ? 39.266 -21.630 8.628 1.00 38.03 86 PHE A N 1
ATOM 687 C CA . PHE A 1 86 ? 39.128 -22.954 9.226 1.00 38.03 86 PHE A CA 1
ATOM 688 C C . PHE A 1 86 ? 40.517 -23.428 9.669 1.00 38.03 86 PHE A C 1
ATOM 690 O O . PHE A 1 86 ? 41.416 -23.567 8.839 1.00 38.03 86 PHE A O 1
ATOM 697 N N . ARG A 1 87 ? 40.708 -23.675 10.970 1.00 47.56 87 ARG A N 1
ATOM 698 C CA . ARG A 1 87 ? 41.899 -24.351 11.503 1.00 47.56 87 ARG A CA 1
ATOM 699 C C . ARG A 1 87 ? 41.434 -25.524 12.368 1.00 47.56 87 ARG A C 1
ATOM 701 O O . ARG A 1 87 ? 40.855 -25.314 13.428 1.00 47.56 87 ARG A O 1
ATOM 708 N N . MET A 1 88 ? 41.711 -26.746 11.915 1.00 39.62 88 MET A N 1
ATOM 709 C CA . MET A 1 88 ? 41.825 -27.926 12.775 1.00 39.62 88 MET A CA 1
ATOM 710 C C . MET A 1 88 ? 43.285 -28.373 12.673 1.00 39.62 88 MET A C 1
ATOM 712 O O . MET A 1 88 ? 43.796 -28.579 11.573 1.00 39.62 88 MET A O 1
ATOM 716 N N . GLY A 1 89 ? 43.981 -28.318 13.806 1.00 43.22 89 GLY A N 1
ATOM 717 C CA . GLY A 1 89 ? 45.429 -28.160 13.860 1.00 43.22 89 GLY A CA 1
ATOM 718 C C . GLY A 1 89 ? 46.246 -29.414 13.572 1.00 43.22 89 GLY A C 1
ATOM 719 O O . GLY A 1 89 ? 45.841 -30.533 13.866 1.00 43.22 89 GLY A O 1
ATOM 720 N N . VAL A 1 90 ? 47.474 -29.168 13.127 1.00 39.62 90 VAL A N 1
ATOM 721 C CA . VAL A 1 90 ? 48.620 -29.508 13.969 1.00 39.62 90 VAL A CA 1
ATOM 722 C C . VAL A 1 90 ? 49.281 -28.198 14.407 1.00 39.62 90 VAL A C 1
ATOM 724 O O . VAL A 1 90 ? 49.556 -27.325 13.587 1.00 39.62 90 VAL A O 1
ATOM 727 N N . GLU A 1 91 ? 49.351 -28.065 15.728 1.00 42.41 91 GLU A N 1
ATOM 728 C CA . GLU A 1 91 ? 50.143 -27.166 16.573 1.00 42.41 91 GLU A CA 1
ATOM 729 C C . GLU A 1 91 ? 50.128 -25.649 16.265 1.00 42.41 91 GLU A C 1
ATOM 731 O O . GLU A 1 91 ? 50.649 -25.129 15.281 1.00 42.41 91 GLU A O 1
ATOM 736 N N . ASP A 1 92 ? 49.442 -24.970 17.186 1.00 39.47 92 ASP A N 1
ATOM 737 C CA . ASP A 1 92 ? 49.757 -23.703 17.842 1.00 39.47 92 ASP A CA 1
ATOM 738 C C . ASP A 1 92 ? 49.814 -22.393 17.023 1.00 39.47 92 ASP A C 1
ATOM 740 O O . ASP A 1 92 ? 50.572 -22.189 16.078 1.00 39.47 92 ASP A O 1
ATOM 744 N N . SER A 1 93 ? 48.858 -21.516 17.379 1.00 45.47 93 SER A N 1
ATOM 745 C CA . SER A 1 93 ? 48.948 -20.055 17.598 1.00 45.47 93 SER A CA 1
ATOM 746 C C . SER A 1 93 ? 49.967 -19.282 16.735 1.00 45.47 93 SER A C 1
ATOM 748 O O . SER A 1 93 ? 51.161 -19.480 16.879 1.00 45.47 93 SER A O 1
ATOM 750 N N . VAL A 1 94 ? 49.643 -18.342 15.844 1.00 32.34 94 VAL A N 1
ATOM 751 C CA . VAL A 1 94 ? 48.775 -17.151 15.907 1.00 32.34 94 VAL A CA 1
ATOM 752 C C . VAL A 1 94 ? 48.680 -16.607 14.461 1.00 32.34 94 VAL A C 1
ATOM 754 O O . VAL A 1 94 ? 49.562 -16.854 13.645 1.00 32.34 94 VAL A O 1
ATOM 757 N N . TRP A 1 95 ? 47.599 -15.896 14.133 1.00 40.88 95 TRP A N 1
ATOM 758 C CA . TRP A 1 95 ? 47.283 -15.292 12.831 1.00 40.88 95 TRP A CA 1
ATOM 759 C C . TRP A 1 95 ? 48.407 -14.472 12.177 1.00 40.88 95 TRP A C 1
ATOM 761 O O . TRP A 1 95 ? 48.986 -13.605 12.823 1.00 40.88 95 TRP A O 1
ATOM 771 N N . THR A 1 96 ? 48.609 -14.639 10.865 1.00 38.72 96 THR A N 1
ATOM 772 C CA . THR A 1 96 ? 48.440 -13.601 9.815 1.00 38.72 96 THR A CA 1
ATOM 773 C C . THR A 1 96 ? 49.023 -14.077 8.484 1.00 38.72 96 THR A C 1
ATOM 775 O O . THR A 1 96 ? 49.961 -14.860 8.455 1.00 38.72 96 THR A O 1
ATOM 778 N N . PHE A 1 97 ? 48.423 -13.619 7.384 1.00 43.75 97 PHE A N 1
ATOM 779 C CA . PHE A 1 97 ? 48.819 -13.867 5.997 1.00 43.75 97 PHE A CA 1
ATOM 780 C C . PHE A 1 97 ? 50.328 -13.678 5.750 1.00 43.75 97 PHE A C 1
ATOM 782 O O . PHE A 1 97 ? 50.836 -12.578 5.977 1.00 43.75 97 PHE A O 1
ATOM 789 N N . PRO A 1 98 ? 51.001 -14.663 5.122 1.00 38.44 98 PRO A N 1
ATOM 790 C CA . PRO A 1 98 ? 52.017 -14.298 4.151 1.00 38.44 98 PRO A CA 1
ATOM 791 C C . PRO A 1 98 ? 51.941 -15.135 2.864 1.00 38.44 98 PRO A C 1
ATOM 793 O O . PRO A 1 98 ? 52.180 -16.338 2.851 1.00 38.44 98 PRO A O 1
ATOM 796 N N . LEU A 1 99 ? 51.744 -14.386 1.776 1.00 35.34 99 LEU A N 1
ATOM 797 C CA . LEU A 1 99 ? 52.502 -14.470 0.527 1.00 35.34 99 LEU A CA 1
ATOM 798 C C . LEU A 1 99 ? 52.148 -15.582 -0.477 1.00 35.34 99 LEU A C 1
ATOM 800 O O . LEU A 1 99 ? 52.580 -16.726 -0.372 1.00 35.34 99 LEU A O 1
ATOM 804 N N . TYR A 1 100 ? 51.568 -15.146 -1.602 1.00 38.78 100 TYR A N 1
ATOM 805 C CA . TYR A 1 100 ? 52.131 -15.570 -2.882 1.00 38.78 100 TYR A CA 1
ATOM 806 C C . TYR A 1 100 ? 53.599 -15.118 -2.933 1.00 38.78 100 TYR A C 1
ATOM 808 O O . TYR A 1 100 ? 53.896 -13.953 -2.635 1.00 38.78 100 TYR A O 1
ATOM 816 N N . PRO A 1 101 ? 54.531 -16.005 -3.306 1.00 44.34 101 PRO A N 1
ATOM 817 C CA . PRO A 1 101 ? 55.906 -15.620 -3.521 1.00 44.34 101 PRO A CA 1
ATOM 818 C C . PRO A 1 101 ? 55.909 -14.859 -4.837 1.00 44.34 101 PRO A C 1
ATOM 820 O O . PRO A 1 101 ? 55.641 -15.452 -5.864 1.00 44.34 101 PRO A O 1
ATOM 823 N N . HIS A 1 102 ? 56.088 -13.545 -4.800 1.00 42.22 102 HIS A N 1
ATOM 824 C CA . HIS A 1 102 ? 56.933 -12.777 -5.715 1.00 42.22 102 HIS A CA 1
ATOM 825 C C . HIS A 1 102 ? 56.772 -11.292 -5.375 1.00 42.22 102 HIS A C 1
ATOM 827 O O . HIS A 1 102 ? 55.706 -10.702 -5.486 1.00 42.22 102 HIS A O 1
ATOM 833 N N . ARG A 1 103 ? 57.888 -10.731 -4.905 1.00 52.66 103 ARG A N 1
ATOM 834 C CA . ARG A 1 103 ? 58.221 -9.322 -4.670 1.00 52.66 103 ARG A CA 1
ATOM 835 C C . ARG A 1 103 ? 57.300 -8.316 -5.394 1.00 52.66 103 ARG A C 1
ATOM 837 O O . ARG A 1 103 ? 57.516 -8.023 -6.565 1.00 52.66 103 ARG A O 1
ATOM 844 N N . ILE A 1 104 ? 56.365 -7.715 -4.657 1.00 45.59 104 ILE A N 1
ATOM 845 C CA . ILE A 1 104 ? 55.631 -6.508 -5.072 1.00 45.59 104 ILE A CA 1
ATOM 846 C C . ILE A 1 104 ? 56.307 -5.307 -4.405 1.00 45.59 104 ILE A C 1
ATOM 848 O O . ILE A 1 104 ? 56.451 -5.261 -3.187 1.00 45.59 104 ILE A O 1
ATOM 852 N N . GLN A 1 105 ? 56.783 -4.359 -5.211 1.00 46.56 105 GLN A N 1
ATOM 853 C CA . GLN A 1 105 ? 57.576 -3.212 -4.753 1.00 46.56 105 GLN A CA 1
ATOM 854 C C . GLN A 1 105 ? 56.728 -1.960 -4.456 1.00 46.56 105 GLN A C 1
ATOM 856 O O . GLN A 1 105 ? 57.297 -0.929 -4.103 1.00 46.56 105 GLN A O 1
ATOM 861 N N . ASN A 1 106 ? 55.393 -2.002 -4.603 1.00 44.38 106 ASN A N 1
ATOM 862 C CA . ASN A 1 106 ? 54.562 -0.807 -4.439 1.00 44.38 106 ASN A CA 1
ATOM 863 C C . ASN A 1 106 ? 53.086 -1.101 -4.095 1.00 44.38 106 ASN A C 1
ATOM 865 O O . ASN A 1 106 ? 52.379 -1.777 -4.838 1.00 44.38 106 ASN A O 1
ATOM 869 N N . ILE A 1 107 ? 52.595 -0.516 -2.999 1.00 47.84 107 ILE A N 1
ATOM 870 C CA . ILE A 1 107 ? 51.240 -0.733 -2.451 1.00 47.84 107 ILE A CA 1
ATOM 871 C C . ILE A 1 107 ? 50.124 -0.137 -3.336 1.00 47.84 107 ILE A C 1
ATOM 873 O O . ILE A 1 107 ? 48.961 -0.524 -3.254 1.00 47.84 107 ILE A O 1
ATOM 877 N N . ASN A 1 108 ? 50.473 0.787 -4.236 1.00 46.78 108 ASN A N 1
ATOM 878 C CA . ASN A 1 108 ? 49.524 1.437 -5.146 1.00 46.78 108 ASN A CA 1
ATOM 879 C C . ASN A 1 108 ? 49.041 0.529 -6.298 1.00 46.78 108 ASN A C 1
ATOM 881 O O . ASN A 1 108 ? 48.062 0.860 -6.971 1.00 46.78 108 ASN A O 1
ATOM 885 N N . GLU A 1 109 ? 49.700 -0.608 -6.540 1.00 48.50 109 GLU A N 1
ATOM 886 C CA . GLU A 1 109 ? 49.332 -1.561 -7.599 1.00 48.50 109 GLU A CA 1
ATOM 887 C C . GLU A 1 109 ? 48.271 -2.572 -7.137 1.00 48.50 109 GLU A C 1
ATOM 889 O O . GLU A 1 109 ? 47.368 -2.908 -7.907 1.00 48.50 109 GLU A O 1
ATOM 894 N N . GLU A 1 110 ? 48.295 -2.955 -5.857 1.00 49.53 110 GLU A N 1
ATOM 895 C CA . GLU A 1 110 ? 47.288 -3.823 -5.226 1.00 49.53 110 GLU A CA 1
ATOM 896 C C . GLU A 1 110 ? 45.895 -3.174 -5.249 1.00 49.53 110 GLU A C 1
ATOM 898 O O . GLU A 1 110 ? 44.916 -3.767 -5.712 1.00 49.53 110 GLU A O 1
ATOM 903 N N . TRP A 1 111 ? 45.812 -1.894 -4.870 1.00 47.75 111 TRP A N 1
ATOM 904 C CA . TRP A 1 111 ? 44.562 -1.129 -4.917 1.00 47.75 111 TRP A CA 1
ATOM 905 C C . TRP A 1 111 ? 44.061 -0.858 -6.345 1.00 47.75 111 TRP A C 1
ATOM 907 O O . TRP A 1 111 ? 42.858 -0.672 -6.551 1.00 47.75 111 TRP A O 1
ATOM 917 N N . ARG A 1 112 ? 44.949 -0.861 -7.351 1.00 44.81 112 ARG A N 1
ATOM 918 C CA . ARG A 1 112 ? 44.570 -0.744 -8.772 1.00 44.81 112 ARG A CA 1
ATOM 919 C C . ARG A 1 112 ? 43.950 -2.028 -9.318 1.00 44.81 112 ARG A C 1
ATOM 921 O O . ARG A 1 112 ? 43.019 -1.931 -10.112 1.00 44.81 112 ARG A O 1
ATOM 928 N N . LEU A 1 113 ? 44.420 -3.202 -8.896 1.00 48.62 113 LEU A N 1
ATOM 929 C CA . LEU A 1 113 ? 43.842 -4.493 -9.292 1.00 48.62 113 LEU A CA 1
ATOM 930 C C . LEU A 1 113 ? 42.461 -4.715 -8.663 1.00 48.62 113 LEU A C 1
ATOM 932 O O . LEU A 1 113 ? 41.545 -5.156 -9.355 1.00 48.62 113 LEU A O 1
ATOM 936 N N . TYR A 1 114 ? 42.278 -4.307 -7.404 1.00 47.88 114 TYR A N 1
ATOM 937 C CA . TYR A 1 114 ? 40.985 -4.397 -6.721 1.00 47.88 114 TYR A CA 1
ATOM 938 C C . TYR A 1 114 ? 39.914 -3.483 -7.352 1.00 47.88 114 TYR A C 1
ATOM 940 O O . TYR A 1 114 ? 38.771 -3.894 -7.536 1.00 47.88 114 TYR A O 1
ATOM 948 N N . ARG A 1 115 ? 40.282 -2.263 -7.781 1.00 46.12 115 ARG A N 1
ATOM 949 C CA . ARG A 1 115 ? 39.354 -1.340 -8.473 1.00 46.12 115 ARG A CA 1
ATOM 950 C C . ARG A 1 115 ? 39.047 -1.713 -9.925 1.00 46.12 115 ARG A C 1
ATOM 952 O O . ARG A 1 115 ? 38.069 -1.221 -10.473 1.00 46.12 115 ARG A O 1
ATOM 959 N N . ARG A 1 116 ? 39.861 -2.550 -10.575 1.00 45.50 116 ARG A N 1
ATOM 960 C CA . ARG A 1 116 ? 39.701 -2.856 -12.008 1.00 45.50 116 ARG A CA 1
ATOM 961 C C . ARG A 1 116 ? 38.638 -3.927 -12.293 1.00 45.50 116 ARG A C 1
ATOM 963 O O . ARG A 1 116 ? 38.147 -3.975 -13.413 1.00 45.50 116 ARG A O 1
ATOM 970 N N . ASN A 1 117 ? 38.231 -4.703 -11.282 1.00 44.94 117 ASN A N 1
ATOM 971 C CA . ASN A 1 117 ? 37.151 -5.698 -11.389 1.00 44.94 117 ASN A CA 1
ATOM 972 C C . ASN A 1 117 ? 35.855 -5.304 -10.654 1.00 44.94 117 ASN A C 1
ATOM 974 O O . ASN A 1 117 ? 34.882 -6.047 -10.698 1.00 44.94 117 ASN A O 1
ATOM 978 N N . PHE A 1 118 ? 35.817 -4.125 -10.028 1.00 43.44 118 PHE A N 1
ATOM 979 C CA . PHE A 1 118 ? 34.603 -3.500 -9.497 1.00 43.44 118 PHE A CA 1
ATOM 980 C C . PHE A 1 118 ? 34.490 -2.083 -10.071 1.00 43.44 118 PHE A C 1
ATOM 982 O O . PHE A 1 118 ? 34.771 -1.087 -9.410 1.00 43.44 118 PHE A O 1
ATOM 989 N N . SER A 1 119 ? 34.108 -2.003 -11.347 1.00 37.28 119 SER A N 1
ATOM 990 C CA . SER A 1 119 ? 33.649 -0.765 -11.977 1.00 37.28 119 SER A CA 1
ATOM 991 C C . SER A 1 119 ? 32.240 -0.986 -12.514 1.00 37.28 119 SER A C 1
ATOM 993 O O . SER A 1 119 ? 32.054 -1.319 -13.680 1.00 37.28 119 SER A O 1
ATOM 995 N N . ALA A 1 120 ? 31.255 -0.788 -11.646 1.00 33.25 120 ALA A N 1
ATOM 996 C CA . ALA A 1 120 ? 29.923 -0.346 -12.030 1.00 33.25 120 ALA A CA 1
ATOM 997 C C . ALA A 1 120 ? 29.484 0.685 -10.984 1.00 33.25 120 ALA A C 1
ATOM 999 O O . ALA A 1 120 ? 29.026 0.363 -9.892 1.00 33.25 120 ALA A O 1
ATOM 1000 N N . THR A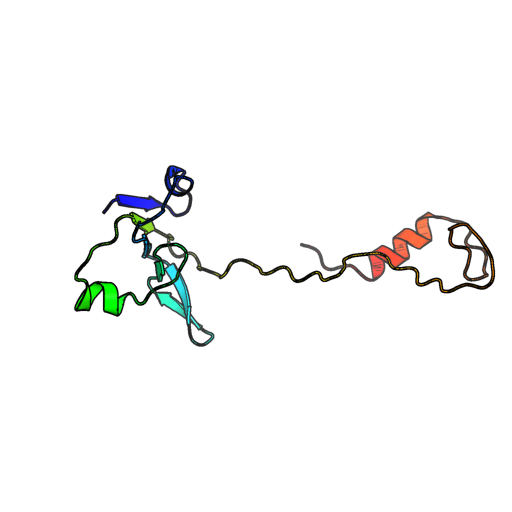 1 121 ? 29.811 1.922 -11.335 1.00 34.06 121 THR A N 1
ATOM 1001 C CA . THR A 1 121 ? 29.271 3.212 -10.914 1.00 34.06 121 THR A CA 1
ATOM 1002 C C . THR A 1 121 ? 27.798 3.151 -10.488 1.00 34.06 121 THR A C 1
ATOM 1004 O O . THR A 1 121 ? 26.988 2.548 -11.191 1.00 34.06 121 THR A O 1
ATOM 1007 N N . VAL A 1 122 ? 27.481 3.802 -9.361 1.00 37.34 122 VAL A N 1
ATOM 1008 C CA . VAL A 1 122 ? 26.134 4.322 -9.048 1.00 37.34 122 VAL A CA 1
ATOM 1009 C C . VAL A 1 122 ? 25.829 5.484 -9.980 1.00 37.34 122 VAL A C 1
ATOM 1011 O O . VAL A 1 122 ? 26.736 6.334 -10.127 1.00 37.34 122 VAL A O 1
#